Protein AF-A0A7C5HW79-F1 (afdb_monomer_lite)

Secondary structure (DSSP, 8-state):
--EEEEEETTEEEEEESSHHHHHHHHH-SSPPP---HHHHHHHHHHTT----TTPEEEETTEEEEEEEEEEE-SSSEEEEEEETTS-EEEEE-STTTEEEEETTTTEEEE--THHHH--

Sequence (119 aa):
MSIDKVLCEKRLKLRFLEADVTEEAADASGVRVALPKSDLVKFNREADFVDPVGMKIISDKKELGNVIDFFNNSVHDILIVKTTENKEIMIPDVDYYVVNKDKSNKTINVKNIRELLDL

Foldseek 3Di:
DDWDWDDDPPDTDIDDPDPVVRVVVVPDDPDDDDDPPVVVVVVCVVVVNDDLFQAFEAEPNDTQFGFHDWDDPVPFIWTWGQGPVRDTWIDTPDVQFWVDQDSPNSYTYTYPCVVGVVD

pLDDT: mean 83.21, std 12.03, range [51.69, 97.12]

Radius of gyration: 18.85 Å; chains: 1; bounding box: 47×27×46 Å

Structure (mmCIF, N/CA/C/O backbone):
data_AF-A0A7C5HW79-F1
#
_entry.id   AF-A0A7C5HW79-F1
#
loop_
_atom_site.group_PDB
_atom_site.id
_atom_site.type_symbol
_atom_site.label_atom_id
_atom_site.label_alt_id
_atom_site.label_comp_id
_atom_site.label_asym_id
_atom_site.label_entity_id
_atom_site.label_seq_id
_atom_site.pdbx_PDB_ins_code
_atom_site.Cartn_x
_atom_site.Cartn_y
_atom_site.Cartn_z
_atom_site.occupancy
_atom_site.B_iso_or_equiv
_atom_site.auth_seq_id
_atom_site.auth_comp_id
_atom_site.auth_asym_id
_atom_site.auth_atom_id
_atom_site.pdbx_PDB_model_num
ATOM 1 N N . MET A 1 1 ? 23.723 -8.359 -12.966 1.00 59.25 1 MET A N 1
ATOM 2 C CA . MET A 1 1 ? 22.702 -7.595 -13.694 1.00 59.25 1 MET A CA 1
ATOM 3 C C . MET A 1 1 ? 22.850 -6.111 -13.430 1.00 59.25 1 MET A C 1
ATOM 5 O O . MET A 1 1 ? 22.436 -5.615 -12.387 1.00 59.25 1 MET A O 1
ATOM 9 N N . SER A 1 2 ? 23.474 -5.418 -14.376 1.00 71.06 2 SER A N 1
ATOM 10 C CA . SER A 1 2 ? 23.628 -3.961 -14.359 1.00 71.06 2 SER A CA 1
ATOM 11 C C . SER A 1 2 ? 22.738 -3.351 -15.444 1.00 71.06 2 SER A C 1
ATOM 13 O O . SER A 1 2 ? 22.680 -3.870 -16.560 1.00 71.06 2 SER A O 1
ATOM 15 N N . ILE A 1 3 ? 22.026 -2.272 -15.113 1.00 71.31 3 ILE A N 1
ATOM 16 C CA . ILE A 1 3 ? 21.068 -1.609 -16.008 1.00 71.31 3 ILE A CA 1
ATOM 17 C C . ILE A 1 3 ? 21.577 -0.206 -16.321 1.00 71.31 3 ILE A C 1
ATOM 19 O O . ILE A 1 3 ? 21.999 0.519 -15.422 1.00 71.31 3 ILE A O 1
ATOM 23 N N . ASP A 1 4 ? 21.488 0.178 -17.587 1.00 70.62 4 ASP A N 1
ATOM 24 C CA . ASP A 1 4 ? 21.708 1.538 -18.053 1.00 70.62 4 ASP A CA 1
ATOM 25 C C . ASP A 1 4 ? 20.369 2.188 -18.432 1.00 70.62 4 ASP A C 1
ATOM 27 O O . ASP A 1 4 ? 19.502 1.576 -19.070 1.00 70.62 4 ASP A O 1
ATOM 31 N N . LYS A 1 5 ? 20.168 3.436 -18.005 1.00 66.25 5 LYS A N 1
ATOM 32 C CA . LYS A 1 5 ? 18.923 4.173 -18.235 1.00 66.25 5 LYS A CA 1
ATOM 33 C C . LYS A 1 5 ? 19.051 4.970 -19.524 1.00 66.25 5 LYS A C 1
ATOM 35 O O . LYS A 1 5 ? 19.800 5.938 -19.587 1.00 66.25 5 LYS A O 1
ATOM 40 N N . VAL A 1 6 ? 18.229 4.640 -20.516 1.00 69.38 6 VAL A N 1
ATOM 41 C CA . VAL A 1 6 ? 18.143 5.398 -21.767 1.00 69.38 6 VAL A CA 1
ATOM 42 C C . VAL A 1 6 ? 16.810 6.139 -21.798 1.00 69.38 6 VAL A C 1
ATOM 44 O O . VAL A 1 6 ? 15.743 5.556 -21.992 1.00 69.38 6 VAL A O 1
ATOM 47 N N . LEU A 1 7 ? 16.847 7.454 -21.586 1.00 64.00 7 LEU A N 1
ATOM 48 C CA . LEU A 1 7 ? 15.660 8.287 -21.756 1.00 64.00 7 LEU A CA 1
ATOM 49 C C . LEU A 1 7 ? 15.479 8.594 -23.246 1.00 64.00 7 LEU A C 1
ATOM 51 O O . LEU A 1 7 ? 16.343 9.216 -23.860 1.00 64.00 7 LEU A O 1
ATOM 55 N N . CYS A 1 8 ? 14.363 8.159 -23.829 1.00 52.72 8 CYS A N 1
ATOM 56 C CA . CYS A 1 8 ? 14.018 8.453 -25.215 1.00 52.72 8 CYS A CA 1
ATOM 57 C C . CYS A 1 8 ? 12.665 9.172 -25.221 1.00 52.72 8 CYS A C 1
ATOM 59 O O . CYS A 1 8 ? 11.616 8.554 -25.025 1.00 52.72 8 CYS A O 1
ATOM 61 N N . GLU A 1 9 ? 12.707 10.496 -25.373 1.00 78.06 9 GLU A N 1
ATOM 62 C CA . GLU A 1 9 ? 11.540 11.382 -25.297 1.00 78.06 9 GLU A CA 1
ATOM 63 C C . GLU A 1 9 ? 10.708 11.187 -24.009 1.00 78.06 9 GLU A C 1
ATOM 65 O O . GLU A 1 9 ? 11.169 11.511 -22.916 1.00 78.06 9 GLU A O 1
ATOM 70 N N . LYS A 1 10 ? 9.477 10.658 -24.142 1.00 68.69 10 LYS A N 1
ATOM 71 C CA . LYS A 1 10 ? 8.501 10.391 -23.070 1.00 68.69 10 LYS A CA 1
ATOM 72 C C . LYS A 1 10 ? 8.493 8.934 -22.593 1.00 68.69 10 LYS A C 1
ATOM 74 O O . LYS A 1 10 ? 7.662 8.576 -21.762 1.00 68.69 10 LYS A O 1
ATOM 79 N N . ARG A 1 11 ? 9.354 8.069 -23.138 1.00 60.56 11 ARG A N 1
ATOM 80 C CA . ARG A 1 11 ? 9.410 6.649 -22.769 1.00 60.56 11 ARG A CA 1
ATOM 81 C C . ARG A 1 11 ? 10.736 6.334 -22.088 1.00 60.56 11 ARG A C 1
ATOM 83 O O . ARG A 1 11 ? 11.815 6.590 -22.621 1.00 60.56 11 ARG A O 1
ATOM 90 N N . LEU A 1 12 ? 10.636 5.746 -20.900 1.00 75.25 12 LEU A N 1
ATOM 91 C CA . LEU A 1 12 ? 11.773 5.166 -20.204 1.00 75.25 12 LEU A CA 1
ATOM 92 C C . LEU A 1 12 ? 12.165 3.875 -20.926 1.00 75.25 12 LEU A C 1
ATOM 94 O O . LEU A 1 12 ? 11.381 2.929 -20.953 1.00 75.25 12 LEU A O 1
ATOM 98 N N . LYS A 1 13 ? 13.361 3.835 -21.515 1.00 77.69 13 LYS A N 1
ATOM 99 C CA . LYS A 1 13 ? 13.961 2.594 -22.003 1.00 77.69 13 LYS A CA 1
ATOM 100 C C . LYS A 1 13 ? 15.033 2.163 -21.008 1.00 77.69 13 LYS A C 1
ATOM 102 O O . LYS A 1 13 ? 15.899 2.948 -20.626 1.00 77.69 13 LYS A O 1
ATOM 107 N N . LEU A 1 14 ? 14.951 0.917 -20.565 1.00 76.81 14 LEU A N 1
ATOM 108 C CA . LEU A 1 14 ? 15.978 0.292 -19.743 1.00 76.81 14 LEU A CA 1
ATOM 109 C C . LEU A 1 14 ? 16.810 -0.591 -20.665 1.00 76.81 14 LEU A C 1
ATOM 111 O O . LEU A 1 14 ? 16.252 -1.411 -21.390 1.00 76.81 14 LEU A O 1
ATOM 115 N N . ARG A 1 15 ? 18.126 -0.392 -20.670 1.00 75.94 15 ARG A N 1
ATOM 116 C CA . ARG A 1 15 ? 19.062 -1.253 -21.388 1.00 75.94 15 ARG A CA 1
ATOM 117 C C . ARG A 1 15 ? 19.774 -2.129 -20.370 1.00 75.94 15 ARG A C 1
ATOM 119 O O . ARG A 1 15 ? 20.457 -1.612 -19.490 1.00 75.94 15 ARG A O 1
ATOM 126 N N . PHE A 1 16 ? 19.626 -3.440 -20.492 1.00 77.94 16 PHE A N 1
ATOM 127 C CA . PHE A 1 16 ? 20.461 -4.378 -19.750 1.00 77.94 16 PHE A CA 1
ATOM 128 C C . PHE A 1 16 ? 21.860 -4.368 -20.376 1.00 77.94 16 PHE A C 1
ATOM 130 O O . PHE A 1 16 ? 21.993 -4.317 -21.594 1.00 77.94 16 PHE A O 1
ATOM 137 N N . LEU A 1 17 ? 22.910 -4.317 -19.555 1.00 75.94 17 LEU A N 1
ATOM 138 C CA . LEU A 1 17 ? 24.290 -4.266 -20.061 1.00 75.94 17 LEU A CA 1
ATOM 139 C C . LEU A 1 17 ? 24.828 -5.646 -20.468 1.00 75.94 17 LEU A C 1
ATOM 141 O O . LEU A 1 17 ? 25.851 -5.738 -21.140 1.00 75.94 17 LEU A O 1
ATOM 145 N N . GLU A 1 18 ? 24.144 -6.710 -20.058 1.00 76.50 18 GLU A N 1
ATOM 146 C CA . GLU A 1 18 ? 24.457 -8.094 -20.403 1.00 76.50 18 GLU A CA 1
ATOM 147 C C . GLU A 1 18 ? 23.848 -8.410 -21.783 1.00 76.50 18 GLU A C 1
ATOM 149 O O . GLU A 1 18 ? 22.644 -8.236 -21.994 1.00 76.50 18 GLU A O 1
ATOM 154 N N . ALA A 1 19 ? 24.694 -8.812 -22.740 1.00 63.53 19 ALA A N 1
ATOM 155 C CA . ALA A 1 19 ? 24.308 -8.989 -24.144 1.00 63.53 19 ALA A CA 1
ATOM 156 C C . ALA A 1 19 ? 23.223 -10.065 -24.314 1.00 63.53 19 ALA A C 1
ATOM 158 O O . ALA A 1 19 ? 22.206 -9.800 -24.952 1.00 63.53 19 ALA A O 1
ATOM 159 N N . ASP A 1 20 ? 23.384 -11.202 -23.635 1.00 66.69 20 ASP A N 1
ATOM 160 C CA . ASP A 1 20 ? 22.453 -12.337 -23.683 1.00 66.69 20 ASP A CA 1
ATOM 161 C C . ASP A 1 20 ? 21.034 -11.938 -23.224 1.00 66.69 20 ASP A C 1
ATOM 163 O O . ASP A 1 20 ? 20.035 -12.304 -23.836 1.00 66.69 20 ASP A O 1
ATOM 167 N N . VAL A 1 21 ? 20.938 -11.084 -22.198 1.00 65.62 21 VAL A N 1
ATOM 168 C CA . VAL A 1 21 ? 19.659 -10.583 -21.656 1.00 65.62 21 VAL A CA 1
ATOM 169 C C . VAL A 1 21 ? 18.978 -9.610 -22.622 1.00 65.62 21 VAL A C 1
ATOM 171 O O . VAL A 1 21 ? 17.755 -9.480 -22.631 1.00 65.62 21 VAL A O 1
ATOM 174 N N . THR A 1 22 ? 19.759 -8.896 -23.433 1.00 63.03 22 THR A N 1
ATOM 175 C CA . THR A 1 22 ? 19.236 -7.893 -24.368 1.00 63.03 22 THR A CA 1
ATOM 176 C C . THR A 1 22 ? 18.574 -8.546 -25.573 1.00 63.03 22 THR A C 1
ATOM 178 O O . THR A 1 22 ? 17.527 -8.068 -26.004 1.00 63.03 22 THR A O 1
ATOM 181 N N . GLU A 1 23 ? 19.157 -9.628 -26.092 1.00 66.56 23 GLU A N 1
ATOM 182 C CA . GLU A 1 23 ? 18.586 -10.391 -27.206 1.00 66.56 23 GLU A CA 1
ATOM 183 C C . GLU A 1 23 ? 17.277 -11.073 -26.782 1.00 66.56 23 GLU A C 1
ATOM 185 O O . GLU A 1 23 ? 16.248 -10.873 -27.424 1.00 66.56 23 GLU A O 1
ATOM 190 N N . GLU A 1 24 ? 17.265 -11.753 -25.631 1.00 65.50 24 GLU A N 1
ATOM 191 C CA . GLU A 1 24 ? 16.056 -12.401 -25.102 1.00 65.50 24 GLU A CA 1
ATOM 192 C C . GLU A 1 24 ? 14.932 -11.401 -24.774 1.00 65.50 24 GLU A C 1
ATOM 194 O O . GLU A 1 24 ? 13.756 -11.652 -25.048 1.00 65.50 24 GLU A O 1
ATOM 199 N N . ALA A 1 25 ? 15.270 -10.242 -24.198 1.00 66.69 25 ALA A N 1
ATOM 200 C CA . ALA A 1 25 ? 14.284 -9.221 -23.851 1.00 66.69 25 ALA A CA 1
ATOM 201 C C . ALA A 1 25 ? 13.717 -8.480 -25.074 1.00 66.69 25 ALA A C 1
ATOM 203 O O . ALA A 1 25 ? 12.620 -7.926 -24.980 1.00 66.69 25 ALA A O 1
ATOM 204 N N . ALA A 1 26 ? 14.438 -8.443 -26.201 1.00 66.44 26 ALA A N 1
ATOM 205 C CA . ALA A 1 26 ? 13.963 -7.824 -27.441 1.00 66.44 26 ALA A CA 1
ATOM 206 C C . ALA A 1 26 ? 12.799 -8.610 -28.064 1.00 66.44 26 ALA A C 1
ATOM 208 O O . ALA A 1 26 ? 11.861 -8.001 -28.585 1.00 66.44 26 ALA A O 1
ATOM 209 N N . ASP A 1 27 ? 12.841 -9.937 -27.953 1.00 70.69 27 ASP A N 1
ATOM 210 C CA . ASP A 1 27 ? 11.833 -10.837 -28.519 1.00 70.69 27 ASP A CA 1
ATOM 211 C C . ASP A 1 27 ? 10.659 -11.106 -27.558 1.00 70.69 27 ASP A C 1
ATOM 213 O O . ASP A 1 27 ? 9.600 -11.594 -27.964 1.00 70.69 27 ASP A O 1
ATOM 217 N N . ALA A 1 28 ? 10.801 -10.749 -26.279 1.00 68.88 28 ALA A N 1
ATOM 218 C CA . ALA A 1 28 ? 9.782 -10.956 -25.258 1.00 68.88 28 ALA A CA 1
ATOM 219 C C . ALA A 1 28 ? 8.856 -9.735 -25.084 1.00 68.88 28 ALA A C 1
ATOM 221 O O . ALA A 1 28 ? 9.256 -8.663 -24.628 1.00 68.88 28 ALA A O 1
ATOM 222 N N . SER A 1 29 ? 7.556 -9.907 -25.345 1.00 68.88 29 SER A N 1
ATOM 223 C CA . SER A 1 29 ? 6.531 -8.919 -24.976 1.00 68.88 29 SER A CA 1
ATOM 224 C C . SER A 1 29 ? 5.954 -9.207 -23.585 1.00 68.88 29 SER A C 1
ATOM 226 O O . SER A 1 29 ? 5.568 -10.339 -23.302 1.00 68.88 29 SER A O 1
ATOM 228 N N . GLY A 1 30 ? 5.816 -8.180 -22.738 1.00 70.44 30 GLY A N 1
ATOM 229 C CA . GLY A 1 30 ? 5.146 -8.301 -21.432 1.00 70.44 30 GLY A CA 1
ATOM 230 C C . GLY A 1 30 ? 6.044 -8.736 -20.266 1.00 70.44 30 GLY A C 1
ATOM 231 O O . GLY A 1 30 ? 5.548 -9.269 -19.274 1.00 70.44 30 GLY A O 1
ATOM 232 N N . VAL A 1 31 ? 7.354 -8.505 -20.362 1.00 76.12 31 VAL A N 1
ATOM 233 C CA . VAL A 1 31 ? 8.316 -8.807 -19.291 1.00 76.12 31 VAL A CA 1
ATOM 234 C C . VAL A 1 31 ? 8.075 -7.910 -18.070 1.00 76.12 31 VAL A C 1
ATOM 236 O O . VAL A 1 31 ? 7.901 -6.697 -18.196 1.00 76.12 31 VAL A O 1
ATOM 239 N N . ARG A 1 32 ? 8.092 -8.501 -16.869 1.00 76.50 32 ARG A N 1
ATOM 240 C CA . ARG A 1 32 ? 8.056 -7.767 -15.594 1.00 76.50 32 ARG A CA 1
ATOM 241 C C . ARG A 1 32 ? 9.464 -7.648 -15.028 1.00 76.50 32 ARG A C 1
ATOM 243 O O . ARG A 1 32 ? 10.139 -8.653 -14.836 1.00 76.50 32 ARG A O 1
ATOM 250 N N . VAL A 1 33 ? 9.873 -6.424 -14.709 1.00 78.19 33 VAL A N 1
ATOM 251 C CA . VAL A 1 33 ? 11.130 -6.147 -14.005 1.00 78.19 33 VAL A CA 1
ATOM 252 C C . VAL A 1 33 ? 10.811 -5.941 -12.528 1.00 78.19 33 VAL A C 1
ATOM 254 O O . VAL A 1 33 ? 9.958 -5.123 -12.191 1.00 78.19 33 VAL A O 1
ATOM 257 N N . ALA A 1 34 ? 11.478 -6.689 -11.651 1.00 80.94 34 ALA A N 1
ATOM 258 C CA . ALA A 1 34 ? 11.293 -6.610 -10.206 1.00 80.94 34 ALA A CA 1
ATOM 259 C C . ALA A 1 34 ? 12.643 -6.458 -9.497 1.00 80.94 34 ALA A C 1
ATOM 261 O O . ALA A 1 34 ? 13.663 -6.951 -9.978 1.00 80.94 34 ALA A O 1
ATOM 262 N N . LEU A 1 35 ? 12.636 -5.792 -8.342 1.00 79.69 35 LEU A N 1
ATOM 263 C CA . LEU A 1 35 ? 13.794 -5.677 -7.458 1.00 79.69 35 LEU A CA 1
ATOM 264 C C . LEU A 1 35 ? 13.617 -6.572 -6.225 1.00 79.69 35 LEU A C 1
ATOM 266 O O . LEU A 1 35 ? 12.488 -6.745 -5.750 1.00 79.69 35 LEU A O 1
ATOM 270 N N . PRO A 1 36 ? 14.712 -7.106 -5.658 1.00 80.50 36 PRO A N 1
ATOM 271 C CA . PRO A 1 36 ? 14.671 -7.739 -4.349 1.00 80.50 36 PRO A CA 1
ATOM 272 C C . PRO A 1 36 ? 14.106 -6.788 -3.286 1.00 80.50 36 PRO A C 1
ATOM 274 O O . PRO A 1 36 ? 14.416 -5.595 -3.259 1.00 80.50 36 PRO A O 1
ATOM 277 N N . LYS A 1 37 ? 13.324 -7.329 -2.342 1.00 75.12 37 LYS A N 1
ATOM 278 C CA . LYS A 1 37 ? 12.755 -6.538 -1.234 1.00 75.12 37 LYS A CA 1
ATOM 279 C C . LYS A 1 37 ? 13.826 -5.818 -0.400 1.00 75.12 37 LYS A C 1
ATOM 281 O O . LYS A 1 37 ? 13.561 -4.735 0.110 1.00 75.12 37 LYS A O 1
ATOM 286 N N . SER A 1 38 ? 15.026 -6.390 -0.263 1.00 78.50 38 SER A N 1
ATOM 287 C CA . SER A 1 38 ? 16.150 -5.774 0.461 1.00 78.50 38 SER A CA 1
ATOM 288 C C . SER A 1 38 ? 16.565 -4.426 -0.128 1.00 78.50 38 SER A C 1
ATOM 290 O O . SER A 1 38 ? 16.815 -3.477 0.617 1.00 78.50 38 SER A O 1
ATOM 292 N N . ASP A 1 39 ? 16.591 -4.336 -1.456 1.00 81.31 39 ASP A N 1
ATOM 293 C CA . ASP A 1 39 ? 17.058 -3.155 -2.179 1.00 81.31 39 ASP A CA 1
ATOM 294 C C . ASP A 1 39 ? 15.984 -2.064 -2.161 1.00 81.31 39 ASP A C 1
ATOM 296 O O . ASP A 1 39 ? 16.293 -0.893 -1.939 1.00 81.31 39 ASP A O 1
ATOM 300 N N . LEU A 1 40 ? 14.708 -2.463 -2.254 1.00 73.75 40 LEU A N 1
ATOM 301 C CA . LEU A 1 40 ? 13.554 -1.583 -2.039 1.00 73.75 40 LEU A CA 1
ATOM 302 C C . LEU A 1 40 ? 13.588 -0.917 -0.659 1.00 73.75 40 LEU A C 1
ATOM 304 O O . LEU A 1 40 ? 13.425 0.293 -0.556 1.00 73.75 40 LEU A O 1
ATOM 308 N N . VAL A 1 41 ? 13.856 -1.672 0.411 1.00 71.69 41 VAL A N 1
ATOM 309 C CA . VAL A 1 41 ? 13.925 -1.119 1.779 1.00 71.69 41 VAL A CA 1
ATOM 310 C C . VAL A 1 41 ? 15.062 -0.102 1.931 1.00 71.69 41 VAL A C 1
ATOM 312 O O . VAL A 1 41 ? 14.963 0.829 2.736 1.00 71.69 41 VAL A O 1
ATOM 315 N N . LYS A 1 42 ? 16.165 -0.271 1.194 1.00 73.81 42 LYS A N 1
ATOM 316 C CA . LYS A 1 42 ? 17.256 0.708 1.174 1.00 73.81 42 LYS A CA 1
ATOM 317 C C . LYS A 1 42 ? 16.827 1.982 0.441 1.00 73.81 42 LYS A C 1
ATOM 319 O O . LYS A 1 42 ? 16.938 3.060 1.014 1.00 73.81 42 LYS A O 1
ATOM 324 N N . PHE A 1 43 ? 16.260 1.842 -0.756 1.00 73.75 43 PHE A N 1
ATOM 325 C CA . PHE A 1 43 ? 15.793 2.967 -1.566 1.00 73.75 43 PHE A CA 1
ATOM 326 C C . PHE A 1 43 ? 14.681 3.771 -0.875 1.00 73.75 43 PHE A C 1
ATOM 328 O O . PHE A 1 43 ? 14.742 4.995 -0.812 1.00 73.75 43 PHE A O 1
ATOM 335 N N . ASN A 1 44 ? 13.707 3.087 -0.271 1.00 72.69 44 ASN A N 1
ATOM 336 C CA . ASN A 1 44 ? 12.602 3.723 0.448 1.00 72.69 44 ASN A CA 1
ATOM 337 C C . ASN A 1 44 ? 13.097 4.584 1.616 1.00 72.69 44 ASN A C 1
ATOM 339 O O . ASN A 1 44 ? 12.581 5.675 1.837 1.00 72.69 44 ASN A O 1
ATOM 343 N N . ARG A 1 45 ? 14.138 4.132 2.331 1.00 66.88 45 ARG A N 1
ATOM 344 C CA . ARG A 1 45 ? 14.769 4.925 3.396 1.00 66.88 45 ARG A CA 1
ATOM 345 C C . ARG A 1 45 ? 15.461 6.175 2.861 1.00 66.88 45 ARG A C 1
ATOM 347 O O . ARG A 1 45 ? 15.377 7.216 3.499 1.00 66.88 45 ARG A O 1
ATOM 354 N N . GLU A 1 46 ? 16.134 6.074 1.719 1.00 70.38 46 GLU A N 1
ATOM 355 C CA . GLU A 1 46 ? 16.823 7.207 1.085 1.00 70.38 46 GLU A CA 1
ATOM 356 C C . GLU A 1 46 ? 15.834 8.247 0.526 1.00 70.38 46 GLU A C 1
ATOM 358 O O . GLU A 1 46 ? 16.119 9.441 0.561 1.00 70.38 46 GLU A O 1
ATOM 363 N N . ALA A 1 47 ? 14.656 7.810 0.069 1.00 67.31 47 ALA A N 1
ATOM 364 C CA . ALA A 1 47 ? 13.607 8.661 -0.497 1.00 67.31 47 ALA A CA 1
ATOM 365 C C . ALA A 1 47 ? 12.544 9.147 0.519 1.00 67.31 47 ALA A C 1
ATOM 367 O O . ALA A 1 47 ? 11.566 9.767 0.110 1.00 67.31 47 ALA A O 1
ATOM 368 N N . ASP A 1 48 ? 12.688 8.819 1.812 1.00 68.19 48 ASP A N 1
ATOM 369 C CA . ASP A 1 48 ? 11.643 8.935 2.857 1.00 68.19 48 ASP A CA 1
ATOM 370 C C . ASP A 1 48 ? 10.264 8.369 2.436 1.00 68.19 48 ASP A C 1
ATOM 372 O O . ASP A 1 48 ? 9.206 8.747 2.951 1.00 68.19 48 ASP A O 1
ATOM 376 N N . PHE A 1 49 ? 10.269 7.417 1.500 1.00 73.56 49 PHE A N 1
ATOM 377 C CA . PHE A 1 49 ? 9.071 6.757 1.011 1.00 73.56 49 PHE A CA 1
ATOM 378 C C . PHE A 1 49 ? 8.593 5.728 2.036 1.00 73.56 49 PHE A C 1
ATOM 380 O O . PHE A 1 49 ? 9.345 4.857 2.483 1.00 73.56 49 PHE A O 1
ATOM 387 N N . VAL A 1 50 ? 7.315 5.809 2.395 1.00 74.94 50 VAL A N 1
ATOM 388 C CA . VAL A 1 50 ? 6.674 4.845 3.289 1.00 74.94 50 VAL A CA 1
ATOM 389 C C . VAL A 1 50 ? 5.856 3.896 2.449 1.00 74.94 50 VAL A C 1
ATOM 391 O O . VAL A 1 50 ? 4.838 4.298 1.899 1.00 74.94 50 VAL A O 1
ATOM 394 N N . ASP A 1 51 ? 6.285 2.640 2.399 1.00 85.12 51 ASP A N 1
ATOM 395 C CA . ASP A 1 51 ? 5.470 1.568 1.844 1.00 85.12 51 ASP A CA 1
ATOM 396 C C . ASP A 1 51 ? 4.264 1.331 2.771 1.00 85.12 51 ASP A C 1
ATOM 398 O O . ASP A 1 51 ? 4.459 0.911 3.921 1.00 85.12 51 ASP A O 1
ATOM 402 N N . PRO A 1 52 ? 3.029 1.636 2.327 1.00 89.88 52 PRO A N 1
ATOM 403 C CA . PRO A 1 52 ? 1.853 1.467 3.161 1.00 89.88 52 PRO A CA 1
ATOM 404 C C . PRO A 1 52 ? 1.439 -0.004 3.285 1.00 89.88 52 PRO A C 1
ATOM 406 O O . PRO A 1 52 ? 0.629 -0.324 4.156 1.00 89.88 52 PRO A O 1
ATOM 409 N N . VAL A 1 53 ? 1.968 -0.910 2.453 1.00 92.12 53 VAL A N 1
ATOM 410 C CA . VAL A 1 53 ? 1.566 -2.319 2.441 1.00 92.12 53 VAL A CA 1
ATOM 411 C C . VAL A 1 53 ? 1.877 -2.983 3.783 1.00 92.12 53 VAL A C 1
ATOM 413 O O . VAL A 1 53 ? 2.984 -2.920 4.320 1.00 92.12 53 VAL A O 1
ATOM 416 N N . GLY A 1 54 ? 0.866 -3.646 4.345 1.00 92.06 54 GLY A N 1
ATOM 417 C CA . GLY A 1 54 ? 0.932 -4.277 5.661 1.00 92.06 54 GLY A CA 1
ATOM 418 C C . GLY A 1 54 ? 0.695 -3.329 6.840 1.00 92.06 54 GLY A C 1
ATOM 419 O O . GLY A 1 54 ? 0.689 -3.799 7.980 1.00 92.06 54 GLY A O 1
ATOM 420 N N . MET A 1 55 ? 0.472 -2.029 6.613 1.00 95.38 55 MET A N 1
ATOM 421 C CA . MET A 1 55 ? 0.010 -1.129 7.673 1.00 95.38 55 MET A CA 1
ATOM 422 C C . MET A 1 55 ? -1.450 -1.420 8.038 1.00 95.38 55 MET A C 1
ATOM 424 O O . MET A 1 55 ? -2.273 -1.759 7.184 1.00 95.38 55 MET A O 1
ATOM 428 N N . LYS A 1 56 ? -1.780 -1.265 9.322 1.00 96.81 56 LYS A N 1
ATOM 429 C CA . LYS A 1 56 ? -3.140 -1.419 9.850 1.00 96.81 56 LYS A CA 1
ATOM 430 C C . LYS A 1 56 ? -3.946 -0.143 9.658 1.00 96.81 56 LYS A C 1
ATOM 432 O O . LYS A 1 56 ? -3.469 0.941 9.985 1.00 96.81 56 LYS A O 1
ATOM 437 N N . ILE A 1 57 ? -5.187 -0.275 9.212 1.00 96.81 57 ILE A N 1
ATOM 438 C CA . ILE A 1 57 ? -6.134 0.833 9.107 1.00 96.81 57 ILE A CA 1
ATOM 439 C C . ILE A 1 57 ? -6.943 0.927 10.395 1.00 96.81 57 ILE A C 1
ATOM 441 O O . ILE A 1 57 ? -7.611 -0.031 10.789 1.00 96.81 57 ILE A O 1
ATOM 445 N N . ILE A 1 58 ? -6.892 2.090 11.041 1.00 96.06 58 ILE A N 1
ATOM 446 C CA . ILE A 1 58 ? -7.617 2.383 12.275 1.00 96.06 58 ILE A CA 1
ATOM 447 C C . ILE A 1 58 ? -8.700 3.420 11.980 1.00 96.06 58 ILE A C 1
ATOM 449 O O . ILE A 1 58 ? -8.394 4.543 11.589 1.00 96.06 58 ILE A O 1
ATOM 453 N N . SER A 1 59 ? -9.962 3.060 12.203 1.00 93.81 59 SER A N 1
ATOM 454 C CA . SER A 1 59 ? -11.113 3.961 12.095 1.00 93.81 59 SER A CA 1
ATOM 455 C C . SER A 1 59 ? -11.853 3.993 13.429 1.00 93.81 59 SER A C 1
ATOM 457 O O . SER A 1 59 ? -12.097 2.942 14.017 1.00 93.81 59 SER A O 1
ATOM 459 N N . ASP A 1 60 ? -12.157 5.180 13.960 1.00 89.75 60 ASP A N 1
ATOM 460 C CA . ASP A 1 60 ? -12.834 5.346 15.259 1.00 89.75 60 ASP A CA 1
ATOM 461 C C . ASP A 1 60 ? -12.201 4.517 16.406 1.00 89.75 60 ASP A C 1
ATOM 463 O O . ASP A 1 60 ? -12.895 3.931 17.240 1.00 89.75 60 ASP A O 1
ATOM 467 N N . LYS A 1 61 ? -10.859 4.453 16.452 1.00 89.19 61 LYS A N 1
ATOM 468 C CA . LYS A 1 61 ? -10.057 3.646 17.405 1.00 89.19 61 LYS A CA 1
ATOM 469 C C . LYS A 1 61 ? -10.238 2.124 17.285 1.00 89.19 61 LYS A C 1
ATOM 471 O O . LYS A 1 61 ? -9.801 1.391 18.171 1.00 89.19 61 LYS A O 1
ATOM 476 N N . LYS A 1 62 ? -10.856 1.636 16.210 1.00 91.75 62 LYS A N 1
ATOM 477 C CA . LYS A 1 62 ? -11.002 0.211 15.896 1.00 91.75 62 LYS A CA 1
ATOM 478 C C . LYS A 1 62 ? -10.186 -0.155 14.666 1.00 91.75 62 LYS A C 1
ATOM 480 O O . LYS A 1 62 ? -10.049 0.636 13.736 1.00 91.75 62 LYS A O 1
ATOM 485 N N . GLU A 1 63 ? -9.652 -1.368 14.667 1.00 94.69 63 GLU A N 1
ATOM 486 C CA . GLU A 1 63 ? -8.988 -1.933 13.496 1.00 94.69 63 GLU A CA 1
ATOM 487 C C . GLU A 1 63 ? -10.040 -2.273 12.437 1.00 94.69 63 GLU A C 1
ATOM 489 O O . GLU A 1 63 ? -10.950 -3.064 12.684 1.00 94.69 63 GLU A O 1
ATOM 494 N N . LEU A 1 64 ? -9.922 -1.642 11.271 1.00 94.06 64 LEU A N 1
ATOM 495 C CA . LEU A 1 64 ? -10.770 -1.913 10.115 1.00 94.06 64 LEU A CA 1
ATOM 496 C C . LEU A 1 64 ? -10.197 -3.049 9.263 1.00 94.06 64 LEU A C 1
ATOM 498 O O . LEU A 1 64 ? -10.951 -3.825 8.683 1.00 94.06 64 LEU A O 1
ATOM 502 N N . GLY A 1 65 ? -8.869 -3.138 9.184 1.00 95.06 65 GLY A N 1
ATOM 503 C CA . GLY A 1 65 ? -8.165 -4.088 8.332 1.00 95.06 65 GLY A CA 1
ATOM 504 C C . GLY A 1 65 ? -6.720 -3.679 8.081 1.00 95.06 65 GLY A C 1
ATOM 505 O O . GLY A 1 65 ? -6.145 -2.892 8.836 1.00 95.06 65 GLY A O 1
ATOM 506 N N . ASN A 1 66 ? -6.142 -4.180 6.994 1.00 97.06 66 ASN A N 1
ATOM 507 C CA . ASN A 1 66 ? -4.763 -3.900 6.604 1.00 97.06 66 ASN A CA 1
ATOM 508 C C . ASN A 1 66 ? -4.656 -3.530 5.124 1.00 97.06 66 ASN A C 1
ATOM 510 O O . ASN A 1 66 ? -5.390 -4.050 4.284 1.00 97.06 66 ASN A O 1
ATOM 514 N N . VAL A 1 67 ? -3.699 -2.663 4.799 1.00 97.12 67 VAL A N 1
ATOM 515 C CA . VAL A 1 67 ? -3.341 -2.364 3.409 1.00 97.12 67 VAL A CA 1
ATOM 516 C C . VAL A 1 67 ? -2.725 -3.620 2.794 1.00 97.12 67 VAL A C 1
ATOM 518 O O . VAL A 1 67 ? -1.788 -4.193 3.358 1.00 97.12 67 VAL A O 1
ATOM 521 N N . ILE A 1 68 ? -3.265 -4.067 1.665 1.00 96.31 68 ILE A N 1
ATOM 522 C CA . ILE A 1 68 ? -2.745 -5.204 0.895 1.00 96.31 68 ILE A CA 1
ATOM 523 C C . ILE A 1 68 ? -1.987 -4.756 -0.350 1.00 96.31 68 ILE A C 1
ATOM 525 O O . ILE A 1 68 ? -1.087 -5.468 -0.784 1.00 96.31 68 ILE A O 1
ATOM 529 N N . ASP A 1 69 ? -2.327 -3.585 -0.887 1.00 94.88 69 ASP A N 1
ATOM 530 C CA . ASP A 1 69 ? -1.696 -3.001 -2.066 1.00 94.88 69 ASP A CA 1
ATOM 531 C C . ASP A 1 69 ? -2.003 -1.493 -2.135 1.00 94.88 69 ASP A C 1
ATOM 533 O O . ASP A 1 69 ? -2.817 -0.979 -1.362 1.00 94.88 69 ASP A O 1
ATOM 537 N N . PHE A 1 70 ? -1.362 -0.771 -3.046 1.00 94.38 70 PHE A N 1
ATOM 538 C CA . PHE A 1 70 ? -1.692 0.615 -3.364 1.00 94.38 70 PHE A CA 1
ATOM 539 C C . PHE A 1 70 ? -1.323 0.938 -4.814 1.00 94.38 70 PHE A C 1
ATOM 541 O O . PHE A 1 70 ? -0.410 0.353 -5.391 1.00 94.38 70 PHE A O 1
ATOM 548 N N . PHE A 1 71 ? -2.016 1.901 -5.414 1.00 91.88 71 PHE A N 1
ATOM 549 C CA . PHE A 1 71 ? -1.692 2.380 -6.757 1.00 91.88 71 PHE A CA 1
ATOM 550 C C . PHE A 1 71 ? -1.962 3.874 -6.888 1.00 91.88 71 PHE A C 1
ATOM 552 O O . PHE A 1 71 ? -2.786 4.430 -6.172 1.00 91.88 71 PHE A O 1
ATOM 559 N N . ASN A 1 72 ? -1.299 4.525 -7.838 1.00 89.56 72 ASN A N 1
ATOM 560 C CA . ASN A 1 72 ? -1.535 5.930 -8.146 1.00 89.56 72 ASN A CA 1
ATOM 561 C C . ASN A 1 72 ? -2.522 6.053 -9.316 1.00 89.56 72 ASN A C 1
ATOM 563 O O . ASN A 1 72 ? -2.308 5.455 -10.372 1.00 89.56 72 ASN A O 1
ATOM 567 N N . ASN A 1 73 ? -3.594 6.835 -9.158 1.00 90.50 73 ASN A N 1
ATOM 568 C CA . ASN A 1 73 ? -4.597 7.046 -10.211 1.00 90.50 73 ASN A CA 1
ATOM 569 C C . ASN A 1 73 ? -4.327 8.288 -11.091 1.00 90.50 73 ASN A C 1
ATOM 571 O O . ASN A 1 73 ? -5.238 8.795 -11.740 1.00 90.50 73 ASN A O 1
ATOM 575 N N . SER A 1 74 ? -3.083 8.771 -11.139 1.00 87.44 74 SER A N 1
ATOM 576 C CA . SER A 1 74 ? -2.623 10.045 -11.729 1.00 87.44 74 SER A CA 1
ATOM 577 C C . SER A 1 74 ? -2.930 11.308 -10.920 1.00 87.44 74 SER A C 1
ATOM 579 O O . SER A 1 74 ? -2.340 12.349 -11.206 1.00 87.44 74 SER A O 1
ATOM 581 N N . VAL A 1 75 ? -3.824 11.247 -9.928 1.00 88.50 75 VAL A N 1
ATOM 582 C CA . VAL A 1 75 ? -4.183 12.399 -9.080 1.00 88.50 75 VAL A CA 1
ATOM 583 C C . VAL A 1 75 ? -3.820 12.132 -7.622 1.00 88.50 75 VAL A C 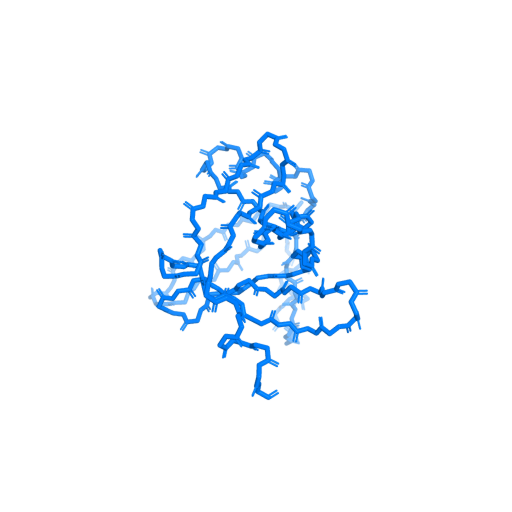1
ATOM 585 O O . VAL A 1 75 ? -3.171 12.955 -6.981 1.00 88.50 75 VAL A O 1
ATOM 588 N N . HIS A 1 76 ? -4.206 10.965 -7.113 1.00 90.25 76 HIS A N 1
ATOM 589 C CA . HIS A 1 76 ? -4.001 10.540 -5.737 1.00 90.25 76 HIS A CA 1
ATOM 590 C C . HIS A 1 76 ? -3.512 9.094 -5.683 1.00 90.25 76 HIS A C 1
ATOM 592 O O . HIS A 1 76 ? -3.820 8.276 -6.559 1.00 90.25 76 HIS A O 1
ATOM 598 N N . ASP A 1 77 ? -2.781 8.779 -4.619 1.00 92.12 77 ASP A N 1
ATOM 599 C CA . ASP A 1 77 ? -2.528 7.395 -4.247 1.00 92.12 77 ASP A CA 1
ATOM 600 C C . ASP A 1 77 ? -3.807 6.792 -3.660 1.00 92.12 77 ASP A C 1
ATOM 602 O O . ASP A 1 77 ? -4.544 7.434 -2.912 1.00 92.12 77 ASP A O 1
ATOM 606 N N . ILE A 1 78 ? -4.099 5.556 -4.037 1.00 95.62 78 ILE A N 1
ATOM 607 C CA . ILE A 1 78 ? -5.259 4.790 -3.603 1.00 95.62 78 ILE A CA 1
ATOM 608 C C . ILE A 1 78 ? -4.746 3.587 -2.826 1.00 95.62 78 ILE A C 1
ATOM 610 O O . ILE A 1 78 ? -4.006 2.763 -3.361 1.00 95.62 78 ILE A O 1
ATOM 614 N N . LEU A 1 79 ? -5.150 3.481 -1.564 1.00 95.62 79 LEU A N 1
ATOM 615 C CA . LEU A 1 79 ? -4.834 2.355 -0.695 1.00 95.62 79 LEU A CA 1
ATOM 616 C C . LEU A 1 79 ? -5.872 1.253 -0.904 1.00 95.62 79 LEU A C 1
ATOM 618 O O . LE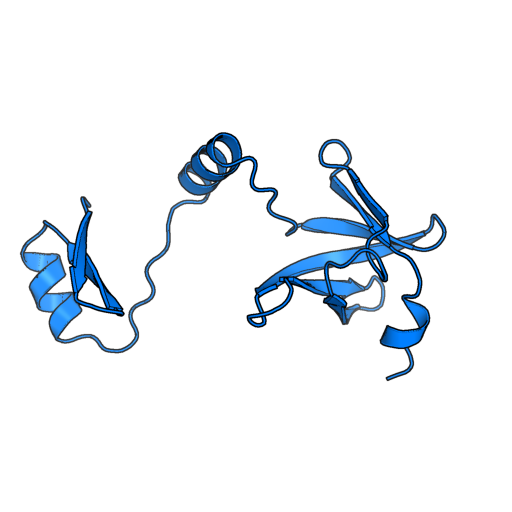U A 1 79 ? -7.067 1.491 -0.729 1.00 95.62 79 LEU A O 1
ATOM 622 N N . ILE A 1 80 ? -5.424 0.043 -1.227 1.00 96.31 80 ILE A N 1
ATOM 623 C CA . ILE A 1 80 ? -6.273 -1.146 -1.284 1.00 96.31 80 ILE A CA 1
ATOM 624 C C . ILE A 1 80 ? -6.196 -1.832 0.076 1.00 96.31 80 ILE A C 1
ATOM 626 O O . ILE A 1 80 ? -5.135 -2.285 0.512 1.00 96.31 80 ILE A O 1
ATOM 630 N N . VAL A 1 81 ? -7.329 -1.896 0.766 1.00 96.25 81 VAL A N 1
ATOM 631 C CA . VAL A 1 81 ? -7.425 -2.376 2.143 1.00 96.25 81 VAL A CA 1
ATOM 632 C C . VAL A 1 81 ? -8.308 -3.604 2.185 1.00 96.25 81 VAL A C 1
ATOM 634 O O . VAL A 1 81 ? -9.454 -3.572 1.744 1.00 96.25 81 VAL A O 1
ATOM 637 N N . LYS A 1 82 ? -7.788 -4.671 2.785 1.00 96.50 82 LYS A N 1
ATOM 638 C CA . LYS A 1 82 ? -8.574 -5.847 3.131 1.00 96.50 82 LYS A CA 1
ATOM 639 C C . LYS A 1 82 ? -9.107 -5.683 4.544 1.00 96.50 82 LYS A C 1
ATOM 641 O O . LYS A 1 82 ? -8.328 -5.588 5.494 1.00 96.50 82 LYS A O 1
ATOM 646 N N . THR A 1 83 ? -10.425 -5.611 4.678 1.00 94.00 83 THR A N 1
ATOM 647 C CA . THR A 1 83 ? -11.089 -5.466 5.971 1.00 94.00 83 THR A CA 1
ATOM 648 C C . THR A 1 83 ? -11.021 -6.761 6.775 1.00 94.00 83 THR A C 1
ATOM 650 O O . THR A 1 83 ? -10.790 -7.847 6.237 1.00 94.00 83 THR A O 1
ATOM 653 N N . THR A 1 84 ? -11.273 -6.666 8.078 1.00 91.88 84 THR A N 1
ATOM 654 C CA . THR A 1 84 ? -11.419 -7.833 8.966 1.00 91.88 84 THR A CA 1
ATOM 655 C C . THR A 1 84 ? -12.577 -8.755 8.558 1.00 91.88 84 THR A C 1
ATOM 657 O O . THR A 1 84 ? -12.552 -9.942 8.869 1.00 91.88 84 THR A O 1
ATOM 660 N N . GLU A 1 85 ? -13.546 -8.243 7.793 1.00 90.50 85 GLU A N 1
ATOM 661 C CA . GLU A 1 85 ? -14.635 -9.003 7.163 1.00 90.50 85 GLU A CA 1
ATOM 662 C C . GLU A 1 85 ? -14.248 -9.615 5.799 1.00 90.50 85 GLU A C 1
ATOM 664 O O . GLU A 1 85 ? -15.119 -10.090 5.073 1.00 90.50 85 GLU A O 1
ATOM 669 N N . ASN A 1 86 ? -12.963 -9.607 5.416 1.00 89.19 86 ASN A N 1
ATOM 670 C CA . ASN A 1 86 ? -12.464 -10.058 4.108 1.00 89.19 86 ASN A CA 1
ATOM 671 C C . ASN A 1 86 ? -13.018 -9.287 2.890 1.00 89.19 86 ASN A C 1
ATOM 673 O O . ASN A 1 86 ? -12.916 -9.782 1.768 1.00 89.19 86 ASN A O 1
ATOM 677 N N . LYS A 1 87 ? -13.558 -8.077 3.073 1.00 91.38 87 LYS A N 1
ATOM 678 C CA . LYS A 1 87 ? -13.947 -7.199 1.956 1.00 91.38 87 LYS A CA 1
ATOM 679 C C . LYS A 1 87 ? -12.759 -6.350 1.522 1.00 91.38 87 LYS A C 1
ATOM 681 O O . LYS A 1 87 ? -11.932 -5.981 2.353 1.00 91.38 87 LYS A O 1
ATOM 686 N N . GLU A 1 88 ? -12.685 -6.022 0.241 1.00 94.31 88 GLU A N 1
ATOM 687 C CA . GLU A 1 88 ? -11.691 -5.083 -0.278 1.00 94.31 88 GLU A CA 1
ATOM 688 C C . GLU A 1 88 ? -12.324 -3.706 -0.447 1.00 94.31 88 GLU A C 1
ATOM 690 O O . GLU A 1 88 ? -13.389 -3.578 -1.047 1.00 94.31 88 GLU A O 1
ATOM 695 N N . ILE A 1 89 ? -11.669 -2.684 0.101 1.00 94.38 89 ILE A N 1
ATOM 696 C CA . ILE A 1 89 ? -12.075 -1.284 -0.030 1.00 94.38 89 ILE A CA 1
ATOM 697 C C . ILE A 1 89 ? -10.909 -0.450 -0.548 1.00 94.38 89 ILE A C 1
ATOM 699 O O . ILE A 1 89 ? -9.743 -0.737 -0.265 1.00 94.38 89 ILE A O 1
ATOM 703 N N . MET A 1 90 ? -11.233 0.602 -1.292 1.00 95.00 90 MET A N 1
ATOM 704 C CA . MET A 1 90 ? -10.260 1.534 -1.849 1.00 95.00 90 MET A CA 1
ATOM 705 C C . MET A 1 90 ? -10.363 2.867 -1.119 1.00 95.00 90 MET A C 1
ATOM 707 O O . MET A 1 90 ? -11.407 3.512 -1.155 1.00 95.00 90 MET A O 1
ATOM 711 N N . ILE A 1 91 ? -9.284 3.278 -0.455 1.00 95.12 91 ILE A N 1
ATOM 712 C CA . ILE A 1 91 ? -9.235 4.518 0.322 1.00 95.12 91 ILE A CA 1
ATOM 713 C C . ILE A 1 91 ? -8.281 5.495 -0.371 1.00 95.12 91 ILE A C 1
ATOM 715 O O . ILE A 1 91 ? -7.080 5.220 -0.426 1.00 95.12 91 ILE A O 1
ATOM 719 N N . PRO A 1 92 ? -8.770 6.636 -0.884 1.00 95.25 92 PRO A N 1
ATOM 720 C CA . PRO A 1 92 ? -7.901 7.682 -1.406 1.00 95.25 92 PRO A CA 1
ATOM 721 C C . PRO A 1 92 ? -7.022 8.283 -0.306 1.00 95.25 92 PRO A C 1
ATOM 723 O O . PRO A 1 92 ? -7.507 8.653 0.765 1.00 95.25 92 PRO A O 1
ATOM 726 N N . ASP A 1 93 ? -5.731 8.415 -0.583 1.00 93.88 93 ASP A N 1
ATOM 727 C CA . ASP A 1 93 ? -4.731 8.974 0.320 1.00 93.88 93 ASP A CA 1
ATOM 728 C C . ASP A 1 93 ? -4.760 10.508 0.302 1.00 93.88 93 ASP A C 1
ATOM 730 O O . ASP A 1 93 ? -3.916 11.179 -0.288 1.00 93.88 93 ASP A O 1
ATOM 734 N N . VAL A 1 94 ? -5.808 11.063 0.907 1.00 94.50 94 VAL A N 1
ATOM 735 C CA . VAL A 1 94 ? -6.070 12.505 0.992 1.00 94.50 94 VAL A CA 1
ATOM 736 C C . VAL A 1 94 ? -6.560 12.867 2.389 1.00 94.50 94 VAL A C 1
ATOM 738 O O . VAL A 1 94 ? -7.187 12.042 3.053 1.00 94.50 94 VAL A O 1
ATOM 741 N N . ASP A 1 95 ? -6.385 14.124 2.798 1.00 94.62 95 ASP A N 1
ATOM 742 C CA . ASP A 1 95 ? -6.767 14.637 4.129 1.00 94.62 95 ASP A CA 1
ATOM 743 C C . ASP A 1 95 ? -8.246 14.420 4.495 1.00 94.62 95 ASP A C 1
ATOM 745 O O . ASP A 1 95 ? -8.639 14.496 5.667 1.00 94.62 95 ASP A O 1
ATOM 749 N N . TYR A 1 96 ? -9.097 14.178 3.493 1.00 95.75 96 TYR A N 1
ATOM 750 C CA . TYR A 1 96 ? -10.500 13.841 3.696 1.00 95.75 96 TYR A CA 1
ATOM 751 C C . TYR A 1 96 ? -10.689 12.454 4.325 1.00 95.75 96 TYR A C 1
ATOM 753 O O . TYR A 1 96 ? -11.553 12.308 5.185 1.00 95.75 96 TYR A O 1
ATOM 761 N N . TYR A 1 97 ? -9.861 11.469 3.965 1.00 95.81 97 TYR A N 1
ATOM 762 C CA . TYR A 1 97 ? -9.946 10.100 4.483 1.00 95.81 97 TYR A CA 1
ATOM 763 C C . TYR A 1 97 ? -8.796 9.752 5.425 1.00 95.81 97 TYR A C 1
ATOM 765 O O . TYR A 1 97 ? -9.025 9.085 6.429 1.00 95.81 97 TYR A O 1
ATOM 773 N N . VAL A 1 98 ? -7.574 10.207 5.150 1.00 95.44 98 VAL A N 1
ATOM 774 C CA . VAL A 1 98 ? -6.368 9.883 5.920 1.00 95.44 98 VAL A CA 1
ATOM 775 C C . VAL A 1 98 ? -6.041 11.030 6.869 1.00 95.44 98 VAL A C 1
ATOM 777 O O . VAL A 1 98 ? -5.841 12.165 6.459 1.00 95.44 98 VAL A O 1
ATOM 780 N N . VAL A 1 99 ? -6.000 10.731 8.167 1.00 95.62 99 VAL A N 1
ATOM 781 C CA . VAL A 1 99 ? -5.716 11.714 9.224 1.00 95.62 99 VAL A CA 1
ATOM 782 C C . VAL A 1 99 ? -4.236 11.724 9.581 1.00 95.62 99 VAL A C 1
ATOM 784 O O . VAL A 1 99 ? -3.652 12.783 9.783 1.00 95.62 99 VAL A O 1
ATOM 787 N N . ASN A 1 100 ? -3.6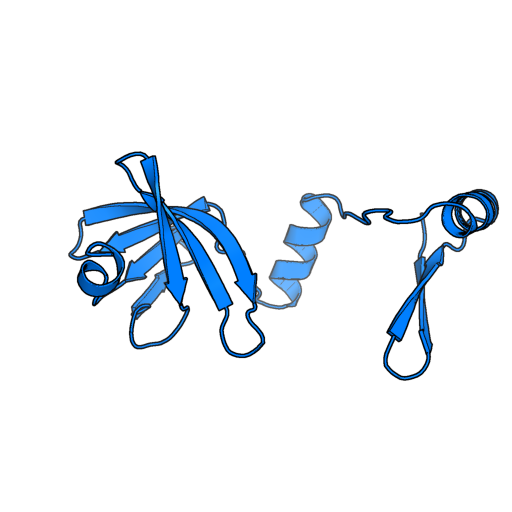35 10.541 9.719 1.00 93.56 100 ASN A N 1
ATOM 788 C CA . ASN A 1 100 ? -2.226 10.399 10.074 1.00 93.56 100 ASN A CA 1
ATOM 789 C C . ASN A 1 100 ? -1.704 9.004 9.706 1.00 93.56 100 ASN A C 1
ATOM 791 O O . ASN A 1 100 ? -2.423 8.016 9.874 1.00 93.56 100 ASN A O 1
ATOM 795 N N . LYS A 1 101 ? -0.433 8.919 9.306 1.00 92.38 101 LYS A N 1
ATOM 796 C CA . LYS A 1 101 ? 0.307 7.671 9.086 1.00 92.38 101 LYS A CA 1
ATOM 797 C C . LYS A 1 101 ? 1.414 7.549 10.129 1.00 92.38 101 LYS A C 1
ATOM 799 O O . LYS A 1 101 ? 2.447 8.208 10.043 1.00 92.38 101 LYS A O 1
ATOM 804 N N . ASP A 1 102 ? 1.208 6.685 11.112 1.00 91.44 102 ASP A N 1
ATOM 805 C CA . ASP A 1 102 ? 2.203 6.379 12.130 1.00 91.44 102 ASP A CA 1
ATOM 806 C C . ASP A 1 102 ? 3.142 5.279 11.619 1.00 91.44 102 ASP A C 1
ATOM 808 O O . ASP A 1 102 ? 2.824 4.084 11.636 1.00 91.44 102 ASP A O 1
ATOM 812 N N . LYS A 1 103 ? 4.318 5.706 11.144 1.00 85.69 103 LYS A N 1
ATOM 813 C CA . LYS A 1 103 ? 5.359 4.812 10.620 1.00 85.69 103 LYS A CA 1
A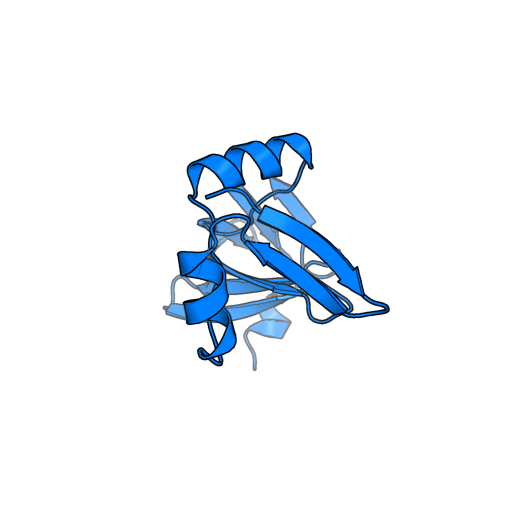TOM 814 C C . LYS A 1 103 ? 5.877 3.848 11.701 1.00 85.69 103 LYS A C 1
ATOM 816 O O . LYS A 1 103 ? 6.172 2.695 11.395 1.00 85.69 103 LYS A O 1
ATOM 821 N N . SER A 1 104 ? 5.966 4.299 12.955 1.00 87.25 104 SER A N 1
ATOM 822 C CA . SER A 1 104 ? 6.525 3.524 14.071 1.00 87.25 104 SER A CA 1
ATOM 823 C C . SER A 1 104 ? 5.601 2.382 14.475 1.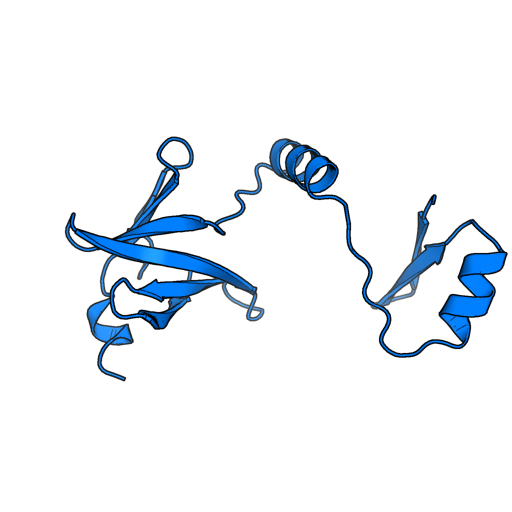00 87.25 104 SER A C 1
ATOM 825 O O . SER A 1 104 ? 6.047 1.250 14.649 1.00 87.25 104 SER A O 1
ATOM 827 N N . ASN A 1 105 ? 4.302 2.668 14.569 1.00 91.44 105 ASN A N 1
ATOM 828 C CA . ASN A 1 105 ? 3.290 1.681 14.939 1.00 91.44 105 ASN A CA 1
ATOM 829 C C . ASN A 1 105 ? 2.717 0.916 13.735 1.00 91.44 105 ASN A C 1
ATOM 831 O O . ASN A 1 105 ? 1.914 0.003 13.920 1.00 91.44 105 ASN A O 1
ATOM 835 N N . LYS A 1 106 ? 3.127 1.268 12.506 1.00 93.25 106 LYS A N 1
ATOM 836 C CA . LYS A 1 106 ? 2.576 0.744 11.246 1.00 93.25 106 LYS A CA 1
ATOM 837 C C . LYS A 1 106 ? 1.053 0.887 11.174 1.00 93.25 106 LYS A C 1
ATOM 839 O O . LYS A 1 106 ? 0.356 -0.046 10.771 1.00 93.25 106 LYS A O 1
ATOM 844 N N . THR A 1 107 ? 0.531 2.046 11.572 1.00 95.31 107 THR A N 1
ATOM 845 C CA . THR A 1 107 ? -0.910 2.333 11.549 1.00 95.31 107 THR A CA 1
ATOM 846 C C . THR A 1 107 ? -1.237 3.552 10.694 1.00 95.31 107 THR A C 1
ATOM 848 O O . THR A 1 107 ? -0.475 4.513 10.619 1.00 95.31 107 THR A O 1
ATOM 851 N N . ILE A 1 108 ? -2.392 3.519 10.037 1.00 96.06 108 ILE A N 1
ATOM 852 C CA . ILE A 1 108 ? -2.966 4.641 9.296 1.00 96.06 108 ILE A CA 1
ATOM 853 C C . ILE A 1 108 ? -4.322 4.940 9.922 1.00 96.06 108 ILE A C 1
ATOM 855 O O . ILE A 1 108 ? -5.218 4.096 9.923 1.00 96.06 108 ILE A O 1
ATOM 859 N N . ASN A 1 109 ? -4.463 6.136 10.484 1.00 96.19 109 ASN A N 1
ATOM 860 C CA . ASN A 1 109 ? -5.712 6.596 11.072 1.00 96.19 109 ASN A CA 1
ATOM 861 C C . ASN A 1 109 ? -6.570 7.225 9.984 1.00 96.19 109 ASN A C 1
ATOM 863 O O . ASN A 1 109 ? -6.115 8.139 9.292 1.00 96.19 109 ASN A O 1
ATOM 867 N N . VAL A 1 110 ? -7.806 6.754 9.864 1.00 95.88 110 VAL A N 1
ATOM 868 C CA . VAL A 1 110 ? -8.733 7.177 8.819 1.00 95.88 110 VAL A CA 1
ATOM 869 C C . VAL A 1 110 ? -10.070 7.654 9.381 1.00 95.88 110 VAL A C 1
ATOM 871 O O . VAL A 1 110 ? -10.510 7.220 10.449 1.00 95.88 110 VAL A O 1
ATOM 874 N N . LYS A 1 111 ? -10.730 8.541 8.638 1.00 95.12 111 LYS A N 1
ATOM 875 C CA . LYS A 1 111 ? -12.063 9.093 8.918 1.00 95.12 111 LYS A CA 1
ATOM 876 C C . LYS A 1 111 ? -12.956 8.978 7.677 1.00 95.12 111 LYS A C 1
ATOM 878 O O . LYS A 1 111 ? -12.474 8.640 6.602 1.00 95.12 111 LYS A O 1
ATOM 883 N N . ASN A 1 112 ? -14.255 9.233 7.838 1.00 93.62 112 ASN A N 1
ATOM 884 C CA . ASN A 1 112 ? -15.252 9.229 6.752 1.00 93.62 112 ASN A CA 1
ATOM 885 C C . ASN A 1 112 ? -15.352 7.903 5.963 1.00 93.62 112 ASN A C 1
ATOM 887 O O . ASN A 1 112 ? -15.843 7.871 4.844 1.00 93.62 112 ASN A O 1
ATOM 891 N N . ILE A 1 113 ? -14.927 6.776 6.549 1.00 91.25 113 ILE A N 1
ATOM 892 C CA . ILE A 1 113 ? -14.881 5.482 5.844 1.00 91.25 113 ILE A CA 1
ATOM 893 C C . ILE A 1 113 ? -16.263 4.886 5.569 1.00 91.25 113 ILE A C 1
ATOM 895 O O . ILE A 1 113 ? -16.411 4.089 4.649 1.00 91.25 113 ILE A O 1
ATOM 899 N N . ARG A 1 114 ? -17.290 5.277 6.331 1.00 87.44 114 ARG A N 1
ATOM 900 C CA . ARG A 1 114 ? -18.662 4.787 6.114 1.00 87.44 114 ARG A CA 1
ATOM 901 C C . ARG A 1 114 ? -19.143 5.065 4.686 1.00 87.44 114 ARG A C 1
ATOM 903 O O . ARG A 1 114 ? -19.734 4.192 4.073 1.00 87.44 114 ARG A O 1
ATOM 910 N N . GLU A 1 115 ? -18.757 6.210 4.128 1.00 88.00 115 GLU A N 1
ATOM 911 C CA . GLU A 1 115 ? -19.078 6.616 2.753 1.00 88.00 115 GLU A CA 1
ATOM 912 C C . GLU A 1 115 ? -18.483 5.683 1.682 1.00 88.00 115 GLU A C 1
ATOM 914 O O . GLU A 1 115 ? -18.972 5.649 0.559 1.00 88.00 115 GLU A O 1
ATOM 919 N N . LEU A 1 116 ? -17.442 4.917 2.026 1.00 86.00 116 LEU A N 1
ATOM 920 C CA . LEU A 1 116 ? -16.790 3.947 1.140 1.00 86.00 116 LEU A CA 1
ATOM 921 C C . LEU A 1 116 ? -17.299 2.511 1.343 1.00 86.00 116 LEU A C 1
ATOM 923 O O . LEU A 1 116 ? -17.029 1.650 0.511 1.00 86.00 116 LEU A O 1
ATOM 927 N N . LEU A 1 117 ? -17.975 2.236 2.463 1.00 79.56 117 LEU A N 1
ATOM 928 C CA . LEU A 1 117 ? -18.473 0.905 2.829 1.00 79.56 117 LEU A CA 1
ATOM 929 C C . LEU A 1 117 ? -19.915 0.654 2.369 1.00 79.56 117 LEU A C 1
ATOM 931 O O . LEU A 1 117 ? -20.295 -0.505 2.232 1.00 79.56 117 LEU A O 1
ATOM 935 N N . ASP A 1 118 ? -20.693 1.713 2.140 1.00 66.19 118 ASP A N 1
ATOM 936 C CA . ASP A 1 118 ? -22.108 1.652 1.741 1.00 66.19 118 ASP A CA 1
ATOM 937 C C . ASP A 1 118 ? -22.315 1.567 0.206 1.00 66.19 118 ASP A C 1
ATOM 939 O O . ASP A 1 118 ? -23.383 1.921 -0.298 1.00 66.19 118 ASP A O 1
ATOM 943 N N . LEU A 1 119 ? -21.297 1.113 -0.538 1.00 51.69 119 LEU A N 1
ATOM 944 C CA . LEU A 1 119 ? -21.31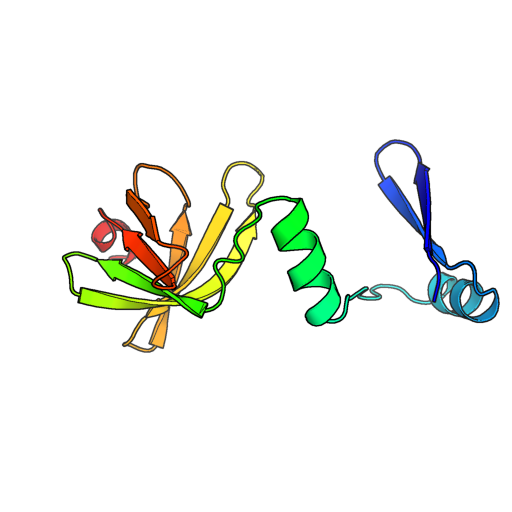5 0.920 -1.999 1.00 51.69 119 LEU A CA 1
ATOM 945 C C . LEU A 1 119 ? -21.664 -0.517 -2.407 1.00 51.69 119 LEU A C 1
ATOM 947 O O . LEU A 1 119 ? -21.102 -1.466 -1.812 1.00 51.69 119 LEU A O 1
#